Protein AF-A0A8T7BUR9-F1 (afdb_monomer_lite)

Foldseek 3Di:
DDPDDPVQVVCCVVPVDDDDPCPDPPVNVVVVVVVVVVVVVVVVPDPAADDADPVGDGPGGDDD

Radius of gyration: 20.03 Å; chains: 1; bounding box: 38×38×39 Å

Sequence (64 aa):
MSILSKAQIESFQRDGYILLENIIPGETLRKLSGEFDQWNEESRAHNKPYGTTYDNRPRFDIEP

Secondary structure (DSSP, 8-state):
--SS-HHHHHHHHHHS----TT-S-HHHHHHHHHHHHHHHHHHTT--S-EEE-TTS-EEE----

Structure (mmCIF, N/CA/C/O backbone):
data_AF-A0A8T7BUR9-F1
#
_entry.id   AF-A0A8T7BUR9-F1
#
loop_
_atom_site.group_PDB
_atom_site.id
_atom_site.type_symbol
_atom_site.label_atom_id
_atom_site.label_alt_id
_atom_site.label_comp_id
_atom_site.label_asym_id
_atom_site.label_entity_id
_atom_site.label_seq_id
_atom_site.pdbx_PDB_ins_code
_atom_site.Cartn_x
_atom_site.Cartn_y
_atom_site.Cartn_z
_atom_site.occupancy
_atom_site.B_iso_or_equiv
_atom_site.auth_seq_id
_atom_site.auth_comp_id
_atom_site.auth_asym_id
_atom_site.auth_atom_id
_atom_site.pdbx_PDB_model_num
ATOM 1 N N . MET A 1 1 ? -5.065 16.209 22.310 1.00 43.22 1 MET A N 1
ATOM 2 C CA . MET A 1 1 ? -6.292 15.942 21.528 1.00 43.22 1 MET A CA 1
ATOM 3 C C . MET A 1 1 ? -6.162 14.548 20.940 1.00 43.22 1 MET A C 1
ATOM 5 O O . MET A 1 1 ? -5.125 14.274 20.353 1.00 43.22 1 MET A O 1
ATOM 9 N N . SER A 1 2 ? -7.133 13.658 21.160 1.00 54.09 2 SER A N 1
ATOM 10 C CA . SER A 1 2 ? -7.156 12.356 20.476 1.00 54.09 2 SER A CA 1
ATOM 11 C C . SER A 1 2 ? -7.694 12.558 19.062 1.00 54.09 2 SER A C 1
ATOM 13 O O . SER A 1 2 ? -8.745 13.170 18.902 1.00 54.09 2 SER A O 1
ATOM 15 N N . ILE A 1 3 ? -6.964 12.061 18.062 1.00 80.88 3 ILE A N 1
ATOM 16 C CA . ILE A 1 3 ? -7.330 12.105 16.634 1.00 80.88 3 ILE A CA 1
ATOM 17 C C . ILE A 1 3 ? -8.534 11.181 16.358 1.00 80.88 3 ILE A C 1
ATOM 19 O O . ILE A 1 3 ? -9.272 11.385 15.400 1.00 80.88 3 ILE A O 1
ATOM 23 N N . LEU A 1 4 ? -8.761 10.189 17.229 1.00 90.12 4 LEU A N 1
ATOM 24 C CA . LEU A 1 4 ? -9.858 9.228 17.141 1.00 90.12 4 LEU A CA 1
ATOM 25 C C . LEU A 1 4 ? -10.955 9.541 18.159 1.00 90.12 4 LEU A C 1
ATOM 27 O O . LEU A 1 4 ? -10.674 9.844 19.326 1.00 90.12 4 LEU A O 1
ATOM 31 N N . SER A 1 5 ? -12.206 9.412 17.719 1.00 92.25 5 SER A N 1
ATOM 32 C CA . SER A 1 5 ? -13.382 9.460 18.587 1.00 92.25 5 SER A CA 1
ATOM 33 C C . SER A 1 5 ? -13.443 8.239 19.508 1.00 92.25 5 SER A C 1
ATOM 35 O O . SER A 1 5 ? -12.904 7.172 19.204 1.00 92.25 5 SER A O 1
ATOM 37 N N . LYS A 1 6 ? -14.163 8.366 20.627 1.00 94.25 6 LYS A N 1
ATOM 38 C CA . LYS A 1 6 ? -14.372 7.252 21.561 1.00 94.25 6 LYS A CA 1
ATOM 39 C C . LYS A 1 6 ? -15.017 6.039 20.874 1.00 94.25 6 LYS A C 1
ATOM 41 O O . LYS A 1 6 ? -14.574 4.919 21.090 1.00 94.25 6 LYS A O 1
ATOM 46 N N . ALA A 1 7 ? -15.987 6.276 19.990 1.00 94.19 7 ALA A N 1
ATOM 47 C CA . ALA A 1 7 ? -16.655 5.220 19.233 1.00 94.19 7 ALA A CA 1
ATOM 48 C C . ALA A 1 7 ? -15.690 4.461 18.304 1.00 94.19 7 ALA A C 1
ATOM 50 O O . ALA A 1 7 ? -15.764 3.240 18.209 1.00 94.19 7 ALA A O 1
ATOM 51 N N . GLN A 1 8 ? -14.749 5.158 17.655 1.00 94.81 8 GLN A N 1
ATOM 52 C CA . GLN A 1 8 ? -13.714 4.512 16.835 1.00 94.81 8 GLN A CA 1
ATOM 53 C C . GLN A 1 8 ? -12.758 3.676 17.690 1.00 94.81 8 GLN A C 1
ATOM 55 O O . GLN A 1 8 ? -12.403 2.570 17.299 1.00 94.81 8 GLN A O 1
ATOM 60 N N . ILE A 1 9 ? -12.377 4.163 18.873 1.00 95.50 9 ILE A N 1
ATOM 61 C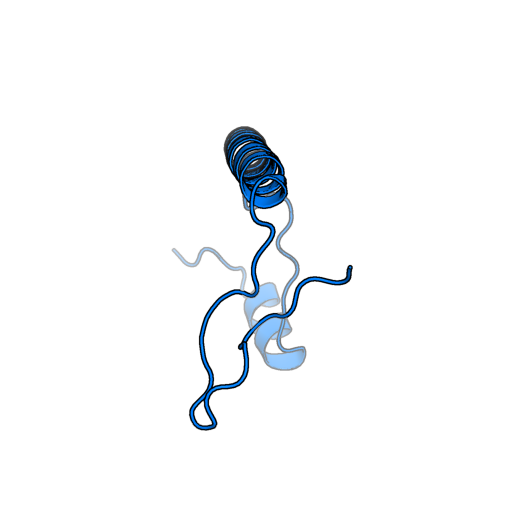 CA . ILE A 1 9 ? -11.536 3.399 19.806 1.00 95.50 9 ILE A CA 1
ATOM 62 C C . ILE A 1 9 ? -12.258 2.123 20.259 1.00 95.50 9 ILE A C 1
ATOM 64 O O . ILE A 1 9 ? -11.676 1.043 20.219 1.00 95.50 9 ILE A O 1
ATOM 68 N N . GLU A 1 10 ? -13.531 2.231 20.639 1.00 96.38 10 GLU A N 1
ATOM 69 C CA . GLU A 1 10 ? -14.351 1.084 21.044 1.00 96.38 10 GLU A CA 1
ATOM 70 C C . GLU A 1 10 ? -14.548 0.088 19.886 1.00 96.38 10 GLU A C 1
ATOM 72 O O . GLU A 1 10 ? -14.468 -1.122 20.094 1.00 96.38 10 GLU A O 1
ATOM 77 N N . SER A 1 11 ? -14.740 0.571 18.652 1.00 96.75 11 SER A N 1
ATOM 78 C CA . SER A 1 11 ? -14.830 -0.289 17.464 1.00 96.75 11 SER A CA 1
ATOM 79 C C . SER A 1 11 ? -13.514 -1.007 17.183 1.00 96.75 11 SER A C 1
ATOM 81 O O . SER A 1 11 ? -13.527 -2.211 16.969 1.00 96.75 11 SER A O 1
ATOM 83 N N . PHE A 1 12 ? -12.373 -0.315 17.264 1.00 96.75 12 PHE A N 1
ATOM 84 C CA . PHE A 1 12 ? -11.062 -0.943 17.098 1.00 96.75 12 PHE A CA 1
ATOM 85 C C . PHE A 1 12 ? -10.826 -2.043 18.138 1.00 96.75 12 PHE A C 1
ATOM 87 O O . PHE A 1 12 ? -10.359 -3.125 17.801 1.00 96.75 12 PHE A O 1
ATOM 94 N N . GLN A 1 13 ? -11.174 -1.784 19.400 1.00 97.44 13 GLN A N 1
ATOM 95 C CA . GLN A 1 13 ? -11.023 -2.762 20.478 1.00 97.44 13 GLN A CA 1
ATOM 96 C C . GLN A 1 13 ? -11.895 -4.005 20.273 1.00 97.44 13 GLN A C 1
ATOM 98 O O . GLN A 1 13 ? -11.472 -5.105 20.619 1.00 97.44 13 GLN A O 1
ATOM 103 N N . ARG A 1 14 ? -13.103 -3.834 19.726 1.00 97.94 14 ARG A N 1
ATOM 104 C CA . ARG A 1 14 ? -14.041 -4.933 19.473 1.00 97.94 14 ARG A CA 1
ATOM 105 C C . ARG A 1 14 ? -13.711 -5.707 18.195 1.00 97.94 14 ARG A C 1
ATOM 107 O O . ARG A 1 14 ? -13.759 -6.932 18.206 1.00 97.94 14 ARG A O 1
ATOM 114 N N . ASP A 1 15 ? -13.396 -4.997 17.115 1.00 98.00 15 ASP A N 1
ATOM 115 C CA . ASP A 1 15 ? -13.359 -5.543 15.753 1.00 98.00 15 ASP A CA 1
ATOM 116 C C . ASP A 1 15 ? -11.922 -5.734 15.227 1.00 98.00 15 ASP A C 1
ATOM 118 O O . ASP A 1 15 ? -11.711 -6.409 14.223 1.00 98.00 15 ASP A O 1
ATOM 122 N N . GLY A 1 16 ? -10.919 -5.145 15.887 1.00 97.62 16 GLY A N 1
ATOM 123 C CA . GLY A 1 16 ? -9.504 -5.211 15.502 1.00 97.62 16 GLY A CA 1
ATOM 124 C C . GLY A 1 16 ? -9.096 -4.256 14.374 1.00 97.62 16 GLY A C 1
ATOM 125 O O . GLY A 1 16 ? -7.924 -4.220 14.001 1.00 97.62 16 GLY A O 1
ATOM 126 N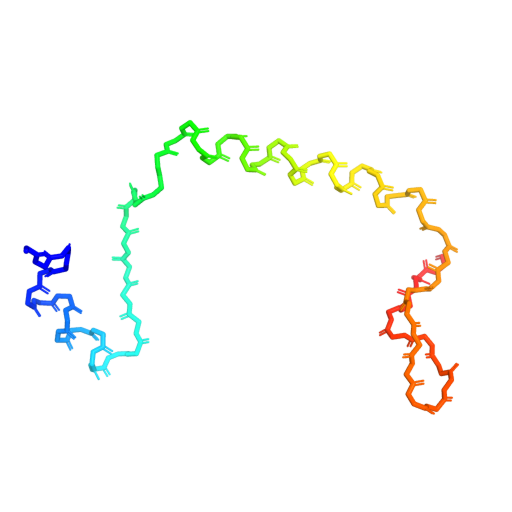 N . TYR A 1 17 ? -10.029 -3.470 13.829 1.00 96.25 17 TYR A N 1
ATOM 127 C CA . TYR A 1 17 ? -9.774 -2.476 12.784 1.00 96.25 17 TYR A CA 1
ATOM 128 C C . TYR A 1 17 ? -10.773 -1.313 12.857 1.00 96.25 17 TYR A C 1
ATOM 130 O O . TYR A 1 17 ? -11.808 -1.402 13.514 1.00 96.25 17 TYR A O 1
ATOM 138 N N . ILE A 1 18 ? -10.460 -0.215 12.162 1.00 95.00 18 ILE A N 1
ATOM 139 C CA . ILE A 1 18 ? -11.389 0.888 11.887 1.00 95.00 18 ILE A CA 1
ATOM 140 C C . ILE A 1 18 ? -11.212 1.372 10.453 1.00 95.00 18 ILE A C 1
ATOM 142 O O . ILE A 1 18 ? -10.101 1.368 9.924 1.00 95.00 18 ILE A O 1
ATOM 146 N N . LEU A 1 19 ? -12.302 1.830 9.842 1.00 92.06 19 LEU A N 1
ATOM 147 C CA . LEU A 1 19 ? -12.254 2.568 8.586 1.00 92.06 19 LEU A CA 1
ATOM 148 C C . LEU A 1 19 ? -12.090 4.061 8.889 1.00 92.06 19 LEU A C 1
ATOM 150 O O . LEU A 1 19 ? -12.898 4.649 9.609 1.00 92.06 19 LEU A O 1
ATOM 154 N N . LEU A 1 20 ? -11.044 4.668 8.333 1.00 91.69 20 LEU A N 1
ATOM 155 C CA . LEU A 1 20 ? -10.822 6.111 8.373 1.00 91.69 20 LEU A CA 1
ATOM 156 C C . LEU A 1 20 ? -10.882 6.657 6.953 1.00 91.69 20 LEU A C 1
ATOM 158 O O . LEU A 1 20 ? -9.953 6.489 6.164 1.00 91.69 20 LEU A O 1
ATOM 162 N N . GLU A 1 21 ? -11.990 7.309 6.629 1.00 90.44 21 GLU A N 1
ATOM 163 C CA . GLU A 1 21 ? -12.182 7.910 5.316 1.00 90.44 21 GLU A CA 1
ATOM 164 C C . GLU A 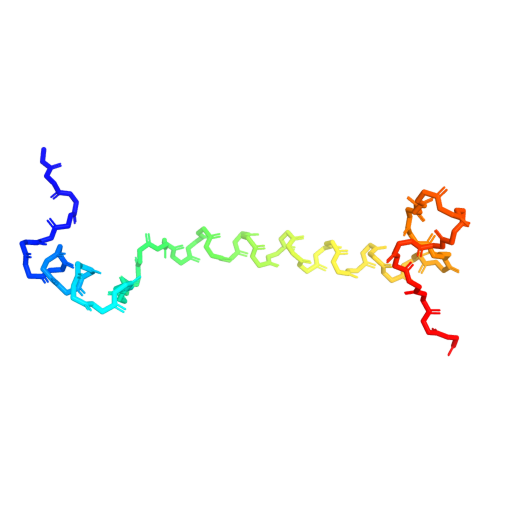1 21 ? -11.349 9.186 5.176 1.00 90.44 21 GLU A C 1
ATOM 166 O O . GLU A 1 21 ? -11.260 9.992 6.102 1.00 90.44 21 GLU A O 1
ATOM 171 N N . ASN A 1 22 ? -10.760 9.384 3.994 1.00 90.12 22 ASN A N 1
ATOM 172 C CA . ASN A 1 22 ? -10.066 10.619 3.608 1.00 90.12 22 ASN A CA 1
ATOM 173 C C . ASN A 1 22 ? -8.941 11.063 4.564 1.00 90.12 22 ASN A C 1
ATOM 175 O O . ASN A 1 22 ? -8.606 12.245 4.619 1.00 90.12 22 ASN A O 1
ATOM 179 N N . ILE A 1 23 ? -8.336 10.129 5.308 1.00 90.94 23 ILE A N 1
ATOM 180 C CA . ILE A 1 23 ? -7.253 10.452 6.249 1.00 90.94 23 ILE A CA 1
ATOM 181 C C . ILE A 1 23 ? -5.979 10.922 5.534 1.00 90.94 23 ILE A C 1
ATOM 183 O O . ILE A 1 23 ? -5.197 11.691 6.089 1.00 90.94 23 ILE A 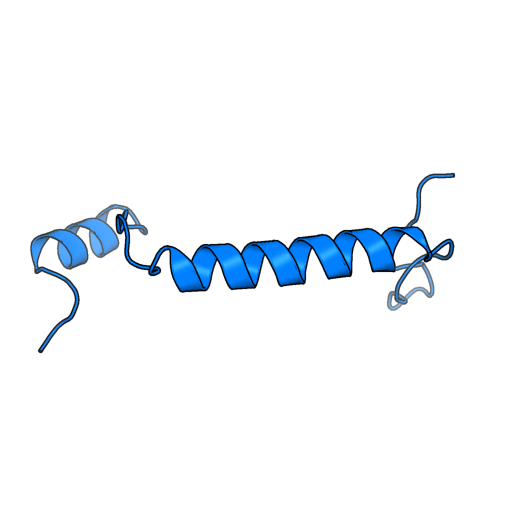O 1
ATOM 187 N N . ILE A 1 24 ? -5.786 10.485 4.286 1.00 90.62 24 ILE A N 1
ATOM 188 C CA . ILE A 1 24 ? -4.691 10.930 3.428 1.00 90.62 24 ILE A CA 1
ATOM 189 C C . ILE A 1 24 ? -5.231 12.006 2.476 1.00 90.62 24 ILE A C 1
ATOM 191 O O . ILE A 1 24 ? -6.163 11.726 1.716 1.00 90.62 24 ILE A O 1
ATOM 195 N N . PRO A 1 25 ? -4.650 13.220 2.465 1.00 94.25 25 PRO A N 1
ATOM 196 C CA . PRO A 1 25 ? -5.024 14.252 1.509 1.00 94.25 25 PRO A CA 1
ATOM 197 C C . PRO A 1 25 ? -4.859 13.770 0.065 1.00 94.25 25 PRO A C 1
ATOM 199 O O . PRO A 1 25 ? -3.873 13.115 -0.278 1.00 94.25 25 PRO A O 1
ATOM 202 N N . GLY A 1 26 ? -5.785 14.159 -0.814 1.00 95.44 26 GLY A N 1
ATOM 203 C CA . GLY A 1 26 ? -5.763 13.722 -2.214 1.00 95.44 26 GLY A CA 1
ATOM 204 C C . GLY A 1 26 ? -4.482 14.103 -2.968 1.00 95.44 26 GLY A C 1
ATOM 205 O O . GLY A 1 26 ? -4.064 13.383 -3.868 1.00 95.44 26 GLY A O 1
ATOM 206 N N . GLU A 1 27 ? -3.826 15.208 -2.605 1.00 96.75 27 GLU A N 1
ATOM 207 C CA . GLU A 1 27 ? -2.527 15.576 -3.183 1.00 96.75 27 GLU A CA 1
ATOM 208 C C . GLU A 1 27 ? -1.416 14.599 -2.792 1.00 96.75 27 GLU A C 1
ATOM 210 O O . GLU A 1 27 ? -0.639 14.180 -3.649 1.00 96.75 27 GLU A O 1
ATOM 215 N N . THR A 1 28 ? -1.370 14.202 -1.521 1.00 96.62 28 THR A N 1
ATOM 216 C CA . THR A 1 28 ? -0.421 13.205 -1.026 1.00 96.62 28 THR A CA 1
ATOM 217 C C . THR A 1 28 ? -0.662 11.858 -1.697 1.00 96.62 28 THR A C 1
ATOM 219 O O . THR A 1 28 ? 0.295 11.244 -2.153 1.00 96.62 28 THR A O 1
ATOM 222 N N . LEU A 1 2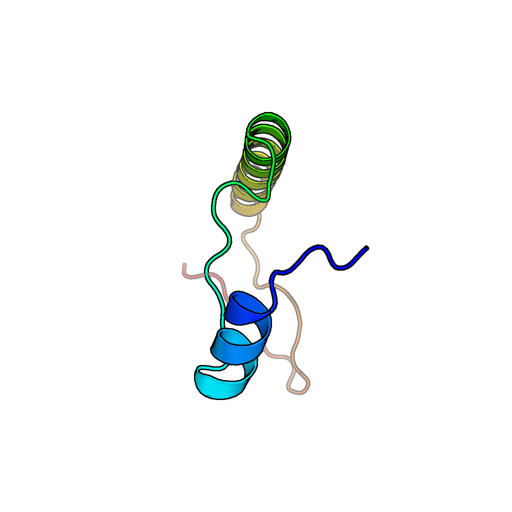9 ? -1.925 11.438 -1.846 1.00 96.44 29 LEU A N 1
ATOM 223 C CA . LEU A 1 29 ? -2.260 10.212 -2.579 1.00 96.44 29 LEU A CA 1
ATOM 224 C C . LEU A 1 29 ? -1.748 10.251 -4.021 1.00 96.44 29 LEU A C 1
ATOM 226 O O . LEU A 1 29 ? -1.095 9.308 -4.448 1.00 96.44 29 LEU A O 1
ATOM 230 N N . ARG A 1 30 ? -1.966 11.352 -4.753 1.00 97.81 30 ARG A N 1
ATOM 231 C CA . ARG A 1 30 ? -1.471 11.487 -6.136 1.00 97.81 30 ARG A CA 1
ATOM 232 C C . ARG A 1 30 ? 0.050 11.391 -6.233 1.00 97.81 30 ARG A C 1
ATOM 234 O O . ARG A 1 30 ? 0.551 10.776 -7.167 1.00 97.81 30 ARG A O 1
ATOM 241 N N . LYS A 1 31 ? 0.776 11.993 -5.286 1.00 97.88 31 LYS A N 1
ATOM 242 C CA . LYS A 1 31 ? 2.244 11.910 -5.228 1.00 97.88 31 LYS A CA 1
ATOM 243 C C . LYS A 1 31 ? 2.708 10.471 -4.998 1.00 97.88 31 LYS A C 1
ATOM 245 O O . LYS A 1 31 ? 3.520 9.981 -5.771 1.00 97.88 31 LYS A O 1
ATOM 250 N N . LEU A 1 32 ? 2.125 9.789 -4.010 1.00 97.25 32 LEU A N 1
ATOM 251 C CA . LEU A 1 32 ? 2.438 8.389 -3.708 1.00 97.25 32 LEU A CA 1
ATOM 252 C C . LEU A 1 32 ? 2.131 7.462 -4.890 1.00 97.25 32 LEU A C 1
ATOM 254 O O . LEU A 1 32 ? 2.924 6.577 -5.191 1.00 97.25 32 LEU A O 1
ATOM 258 N N . SER A 1 33 ? 1.010 7.678 -5.586 1.00 97.19 33 SER A N 1
ATOM 259 C CA . SER A 1 33 ? 0.683 6.921 -6.798 1.00 97.19 33 SER A CA 1
ATOM 260 C C . SER A 1 33 ? 1.723 7.129 -7.899 1.00 97.19 33 SER A C 1
ATOM 262 O O . SER A 1 33 ? 2.161 6.153 -8.492 1.00 97.19 33 SER A O 1
ATOM 264 N N . GLY A 1 34 ? 2.171 8.368 -8.130 1.00 98.25 34 GLY A N 1
ATOM 265 C CA . GLY A 1 34 ? 3.198 8.652 -9.136 1.00 98.25 34 GLY A CA 1
ATOM 266 C C . GLY A 1 34 ? 4.554 8.011 -8.823 1.00 98.25 34 GLY A C 1
ATOM 267 O O . GLY A 1 34 ? 5.180 7.447 -9.716 1.00 98.25 34 GLY A O 1
ATOM 268 N N . GLU A 1 35 ? 4.991 8.047 -7.561 1.00 98.00 35 GLU A N 1
ATOM 269 C CA . GLU A 1 35 ? 6.218 7.358 -7.130 1.00 98.00 35 GLU A CA 1
ATOM 270 C C . GLU A 1 35 ? 6.104 5.839 -7.313 1.00 98.00 35 GLU A C 1
ATOM 272 O O . GLU A 1 35 ? 7.026 5.194 -7.809 1.00 98.00 35 GLU A O 1
ATOM 277 N N . PHE A 1 36 ? 4.945 5.271 -6.973 1.00 97.31 36 PHE A N 1
ATOM 278 C CA . PHE A 1 36 ? 4.687 3.848 -7.158 1.00 97.31 36 PHE A CA 1
ATOM 279 C C . PHE A 1 36 ? 4.689 3.442 -8.640 1.00 97.31 36 PHE A C 1
ATOM 281 O O . PHE A 1 36 ? 5.284 2.425 -8.995 1.00 97.31 36 PHE A O 1
ATOM 288 N N . ASP A 1 37 ? 4.074 4.243 -9.513 1.00 98.12 37 ASP A N 1
ATOM 289 C CA . ASP A 1 37 ? 4.062 4.000 -10.959 1.00 98.12 37 ASP A CA 1
ATOM 290 C C . ASP A 1 37 ? 5.477 4.032 -11.549 1.00 98.12 37 ASP A C 1
ATOM 292 O O . ASP A 1 37 ? 5.822 3.190 -12.385 1.00 98.12 37 ASP A O 1
ATOM 296 N N . GLN A 1 38 ? 6.318 4.957 -11.074 1.00 98.12 38 GLN A N 1
ATOM 297 C CA . GLN A 1 38 ? 7.725 5.018 -11.456 1.00 98.12 38 GLN A CA 1
ATOM 298 C C . GLN A 1 38 ? 8.474 3.747 -11.036 1.00 98.12 38 GLN A C 1
ATOM 300 O O . GLN A 1 38 ? 9.144 3.141 -11.871 1.00 98.12 38 GLN A O 1
ATOM 305 N N . TRP A 1 39 ? 8.332 3.297 -9.786 1.00 96.44 39 TRP A N 1
ATOM 306 C CA . TRP A 1 39 ? 8.962 2.051 -9.334 1.00 96.44 39 TRP A CA 1
ATOM 307 C C . TRP A 1 39 ? 8.469 0.839 -10.113 1.00 96.44 39 TRP A C 1
ATOM 309 O O . TRP A 1 39 ? 9.248 -0.061 -10.414 1.00 96.44 39 TRP A O 1
ATOM 319 N N . ASN A 1 40 ? 7.188 0.814 -10.472 1.00 94.75 40 ASN A N 1
ATOM 320 C CA . ASN A 1 40 ? 6.634 -0.247 -11.295 1.00 94.75 40 ASN A CA 1
ATOM 321 C C . ASN A 1 40 ? 7.282 -0.272 -12.693 1.00 94.75 40 ASN A C 1
ATOM 323 O O . ASN A 1 40 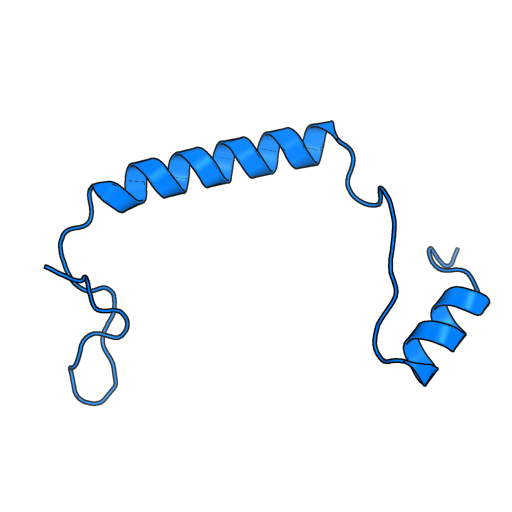? 7.621 -1.350 -13.180 1.00 94.75 40 ASN A O 1
ATOM 327 N N . GLU A 1 41 ? 7.498 0.884 -13.330 1.00 96.44 41 GLU A N 1
ATOM 328 C CA . GLU A 1 41 ? 8.245 0.969 -14.597 1.00 96.44 41 GLU A CA 1
ATOM 329 C C . GLU A 1 41 ? 9.694 0.517 -14.444 1.00 96.44 41 GLU A C 1
ATOM 331 O O . GLU A 1 41 ? 10.144 -0.356 -15.181 1.00 96.44 41 GLU A O 1
ATOM 336 N N . GLU A 1 42 ? 10.405 1.037 -13.448 1.00 94.69 42 GLU A N 1
ATOM 337 C CA . GLU A 1 42 ? 11.787 0.643 -13.174 1.00 94.69 42 GLU A CA 1
ATOM 338 C C . GLU A 1 42 ? 11.901 -0.868 -12.924 1.00 94.69 42 GLU A C 1
ATOM 340 O O . GLU A 1 42 ? 12.819 -1.520 -13.428 1.00 94.69 42 GLU A O 1
ATOM 345 N N . SER A 1 43 ? 10.921 -1.451 -12.224 1.00 90.44 43 SER A N 1
ATOM 346 C CA . SER A 1 43 ? 10.916 -2.875 -11.897 1.00 90.44 43 SER A CA 1
ATOM 347 C C . SER A 1 43 ? 10.874 -3.783 -13.128 1.00 90.44 43 SER A C 1
ATOM 349 O O . SER A 1 43 ? 11.469 -4.861 -13.103 1.00 90.44 43 SER A O 1
ATOM 351 N N . ARG A 1 44 ? 10.257 -3.336 -14.235 1.00 89.94 44 ARG A N 1
ATOM 352 C CA . ARG A 1 44 ? 10.170 -4.111 -15.486 1.00 89.94 44 ARG A CA 1
ATOM 353 C C . ARG A 1 44 ? 11.528 -4.379 -16.125 1.00 89.94 44 ARG A C 1
ATOM 355 O O . ARG A 1 44 ? 11.665 -5.335 -16.882 1.00 89.94 44 ARG A O 1
ATOM 362 N N . ALA A 1 45 ? 12.534 -3.558 -15.831 1.00 90.88 45 ALA A N 1
ATOM 363 C CA . ALA A 1 45 ? 13.889 -3.761 -16.332 1.00 90.88 45 ALA A CA 1
ATOM 364 C C . ALA A 1 45 ? 14.646 -4.882 -15.589 1.00 90.88 45 ALA A C 1
ATOM 366 O O . ALA A 1 45 ? 15.726 -5.291 -16.028 1.00 90.88 45 ALA A O 1
ATOM 367 N N . HIS A 1 46 ? 14.120 -5.394 -14.471 1.00 89.75 46 HIS A N 1
ATOM 368 C CA . HIS A 1 46 ? 14.732 -6.501 -13.744 1.00 89.75 46 HIS A CA 1
ATOM 369 C C . HIS A 1 46 ? 14.329 -7.846 -14.352 1.00 89.75 46 HIS A C 1
ATOM 371 O O . HIS A 1 46 ? 13.171 -8.237 -14.332 1.00 89.75 46 HIS A O 1
ATOM 377 N N . ASN A 1 47 ? 15.321 -8.583 -14.854 1.00 90.00 47 ASN A N 1
ATOM 378 C CA . ASN A 1 47 ? 15.155 -9.901 -15.479 1.00 90.00 47 ASN A CA 1
ATOM 379 C C . ASN A 1 47 ? 15.875 -11.024 -14.715 1.00 90.00 47 ASN A C 1
ATOM 381 O O . ASN A 1 47 ? 16.161 -12.083 -15.272 1.00 90.00 47 ASN A O 1
ATOM 385 N N . LYS A 1 48 ? 16.233 -10.771 -13.452 1.00 91.00 48 LYS A N 1
ATOM 386 C CA . LYS A 1 48 ? 16.889 -11.745 -12.579 1.00 91.00 48 LYS A CA 1
ATOM 387 C C . LYS A 1 48 ? 16.126 -11.883 -11.267 1.00 91.00 48 LYS A C 1
ATOM 389 O O . LYS A 1 48 ? 15.660 -10.865 -10.754 1.00 91.00 48 LYS A O 1
ATOM 394 N N . PRO A 1 49 ? 16.080 -13.092 -10.689 1.00 91.69 49 PRO A N 1
ATOM 395 C CA . PRO A 1 49 ? 15.499 -13.303 -9.373 1.00 91.69 49 PRO A CA 1
ATOM 396 C C . PRO A 1 49 ? 16.104 -12.373 -8.310 1.00 91.69 49 PRO A C 1
ATOM 398 O O . PRO A 1 49 ? 17.306 -12.084 -8.332 1.00 91.69 49 PRO A O 1
ATOM 401 N N . TYR A 1 50 ? 15.277 -11.907 -7.373 1.00 91.25 50 TYR A N 1
ATOM 402 C CA . TYR A 1 50 ? 15.676 -10.951 -6.340 1.00 91.25 50 TYR A CA 1
ATOM 403 C C . TYR A 1 50 ? 15.933 -11.633 -4.992 1.00 91.25 50 TYR A C 1
ATOM 405 O O . TYR A 1 50 ? 15.112 -12.397 -4.475 1.00 91.25 50 TYR A O 1
ATOM 413 N N . GLY A 1 51 ? 17.072 -11.288 -4.384 1.00 92.38 51 GLY A N 1
ATOM 414 C CA . GLY A 1 51 ? 17.483 -11.747 -3.059 1.00 92.38 51 GLY A CA 1
ATOM 415 C C . GLY A 1 51 ? 17.857 -13.231 -2.989 1.00 92.38 51 GLY A C 1
ATOM 416 O O . GLY A 1 51 ? 17.641 -14.002 -3.919 1.00 92.38 51 GLY A O 1
ATOM 417 N N . THR A 1 52 ? 18.408 -13.639 -1.845 1.00 95.44 52 THR A N 1
ATOM 418 C CA . THR A 1 52 ? 18.851 -15.019 -1.592 1.00 95.44 52 THR A CA 1
ATOM 419 C C . THR A 1 52 ? 18.313 -15.503 -0.243 1.00 95.44 52 THR A C 1
ATOM 421 O O . THR A 1 52 ? 18.276 -14.748 0.736 1.00 95.44 52 THR A O 1
ATOM 424 N N . THR A 1 53 ? 17.837 -16.743 -0.188 1.00 93.88 53 THR A N 1
ATOM 425 C CA . THR A 1 53 ? 17.432 -17.444 1.039 1.00 93.88 53 THR A CA 1
ATOM 426 C C . THR A 1 53 ? 18.621 -18.177 1.667 1.00 93.88 53 THR A C 1
ATOM 428 O O . THR A 1 53 ? 19.694 -18.271 1.077 1.00 93.88 53 THR A O 1
ATOM 431 N N . TYR A 1 54 ? 18.460 -18.704 2.885 1.00 95.81 54 TYR A N 1
ATOM 432 C CA . TYR A 1 54 ? 19.557 -19.375 3.603 1.00 95.81 54 TYR A CA 1
ATOM 433 C C . TYR A 1 54 ? 20.105 -20.619 2.875 1.00 95.81 54 TYR A C 1
ATOM 435 O O . TYR A 1 54 ? 21.242 -21.017 3.102 1.00 95.81 54 TYR A O 1
ATOM 443 N N . ASP A 1 55 ? 19.297 -21.233 2.011 1.00 95.06 55 ASP A N 1
ATOM 444 C CA . ASP A 1 55 ? 19.619 -22.399 1.188 1.00 95.06 55 ASP A CA 1
ATOM 445 C C . ASP A 1 55 ? 20.026 -22.018 -0.249 1.00 95.06 55 ASP A C 1
ATOM 447 O O . ASP A 1 55 ? 19.985 -22.851 -1.151 1.00 95.06 55 ASP A O 1
ATOM 451 N N . ASN A 1 56 ? 20.441 -20.763 -0.461 1.00 92.38 56 ASN A N 1
ATOM 452 C CA . ASN A 1 56 ? 20.937 -20.206 -1.727 1.00 92.38 56 ASN A CA 1
ATOM 453 C C . ASN A 1 56 ? 19.930 -20.156 -2.886 1.00 92.38 56 ASN A C 1
ATOM 455 O O . ASN A 1 56 ? 20.320 -19.890 -4.024 1.00 92.38 56 ASN A O 1
ATOM 459 N N . ARG A 1 57 ? 18.638 -20.361 -2.624 1.00 92.38 57 ARG A N 1
ATOM 460 C CA . ARG A 1 57 ? 17.596 -20.132 -3.629 1.00 92.38 57 ARG A CA 1
ATOM 461 C C . ARG A 1 57 ? 17.248 -18.645 -3.721 1.00 92.38 57 ARG A C 1
ATOM 463 O O . ARG A 1 57 ? 17.478 -17.892 -2.768 1.00 92.38 57 ARG A O 1
ATOM 470 N N . PRO A 1 58 ? 16.690 -18.188 -4.850 1.00 93.50 58 PRO A N 1
ATOM 471 C CA . PRO A 1 58 ? 16.134 -16.851 -4.909 1.00 93.50 58 PRO A CA 1
ATOM 472 C C . PRO A 1 58 ? 15.005 -16.653 -3.900 1.00 93.50 58 PRO A C 1
ATOM 474 O O . PRO A 1 58 ? 14.202 -17.557 -3.671 1.00 93.50 58 PRO A O 1
ATOM 477 N N . ARG A 1 59 ? 14.925 -15.459 -3.304 1.00 93.56 59 ARG A N 1
ATOM 478 C CA . ARG A 1 59 ? 13.809 -15.109 -2.409 1.00 93.56 59 ARG A CA 1
ATOM 479 C C . ARG A 1 59 ? 12.537 -14.799 -3.196 1.00 93.56 59 ARG A C 1
ATOM 481 O O . ARG A 1 59 ? 11.454 -15.169 -2.754 1.00 93.56 59 ARG A O 1
ATOM 488 N N . PHE A 1 60 ? 12.688 -14.129 -4.332 1.00 90.19 60 PHE A N 1
ATOM 489 C CA . PHE A 1 60 ? 11.618 -13.848 -5.279 1.00 90.19 60 PHE A CA 1
ATOM 490 C C . PHE A 1 60 ? 12.085 -14.263 -6.667 1.00 90.19 60 PHE A C 1
ATOM 492 O O . PHE A 1 60 ? 13.097 -13.757 -7.156 1.00 90.19 60 PHE A O 1
ATOM 499 N N . ASP A 1 61 ? 11.371 -15.212 -7.257 1.00 86.19 61 ASP A N 1
ATOM 500 C CA . ASP A 1 61 ? 11.630 -15.663 -8.619 1.00 86.19 61 ASP A CA 1
ATOM 501 C C . ASP A 1 61 ? 10.972 -14.719 -9.635 1.00 86.19 61 ASP A C 1
ATOM 503 O O . ASP A 1 61 ? 10.067 -13.958 -9.281 1.00 86.19 61 ASP A O 1
ATOM 507 N N . ILE A 1 62 ? 11.426 -14.764 -10.885 1.00 83.44 62 ILE A N 1
ATOM 508 C CA . ILE A 1 62 ? 10.770 -14.084 -12.008 1.00 83.44 62 ILE A CA 1
ATOM 509 C C . ILE A 1 62 ? 10.243 -15.172 -12.941 1.00 83.44 62 ILE A C 1
ATOM 511 O O . ILE A 1 62 ? 11.001 -16.054 -13.341 1.00 83.44 62 ILE A O 1
ATOM 515 N N . GLU A 1 63 ? 8.946 -15.136 -13.253 1.00 69.44 63 GLU A N 1
ATOM 516 C CA . GLU A 1 63 ? 8.358 -16.072 -14.215 1.00 69.44 63 GLU A CA 1
ATOM 517 C C . GLU A 1 63 ? 8.941 -15.802 -15.624 1.00 69.44 63 GLU A C 1
ATOM 519 O O . GLU A 1 63 ? 9.030 -14.629 -15.999 1.00 69.44 63 GLU A O 1
ATOM 524 N N . PRO A 1 64 ? 9.395 -16.834 -16.369 1.00 61.78 64 PRO A N 1
ATOM 525 C CA . PRO A 1 64 ? 9.997 -16.676 -17.699 1.00 61.78 64 PRO A CA 1
ATOM 526 C C . PRO A 1 64 ? 9.060 -16.130 -18.781 1.00 61.78 64 PRO A C 1
ATOM 528 O O . PRO A 1 64 ? 7.864 -16.499 -18.777 1.00 61.78 64 PRO A O 1
#

pLDDT: mean 91.55, std 9.86, range [43.22, 98.25]